Protein AF-A0A974P6S6-F1 (afdb_monomer)

Secondary structure (DSSP, 8-state):
-PPP-PPP-GGG--BTTBPPPPTT-HHHHHHHHHTS----PPPP-

Structure (mmCIF, N/CA/C/O backbone):
data_AF-A0A974P6S6-F1
#
_entry.id   AF-A0A974P6S6-F1
#
loop_
_atom_site.group_PDB
_atom_site.id
_atom_site.type_symbol
_atom_site.label_atom_id
_atom_site.label_alt_id
_atom_site.label_comp_id
_atom_site.label_asym_id
_atom_site.label_entity_id
_atom_site.label_seq_id
_atom_site.pdbx_PDB_ins_code
_atom_site.Cartn_x
_atom_site.Cartn_y
_atom_site.Cartn_z
_atom_site.occupancy
_atom_site.B_iso_or_equiv
_atom_site.auth_seq_id
_atom_site.auth_comp_id
_atom_site.auth_asym_id
_atom_site.auth_atom_id
_atom_site.pdbx_PDB_model_num
ATOM 1 N N . MET A 1 1 ? 34.187 1.523 -11.845 1.00 55.94 1 MET A N 1
ATOM 2 C CA . MET A 1 1 ? 33.034 0.695 -12.259 1.00 55.94 1 MET A CA 1
ATOM 3 C C . MET A 1 1 ? 32.025 0.694 -11.125 1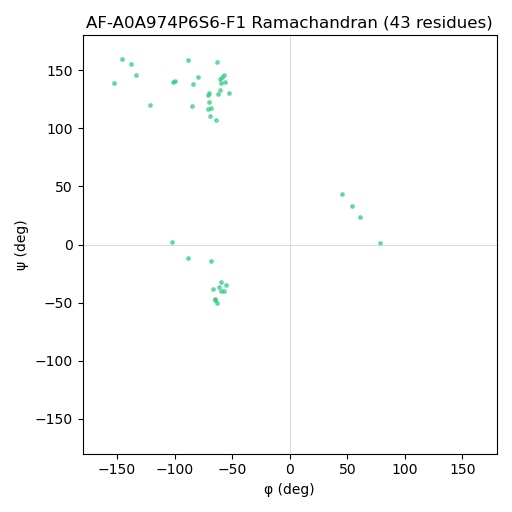.00 55.94 1 MET A C 1
ATOM 5 O O . MET A 1 1 ? 32.385 0.264 -10.039 1.00 55.94 1 MET A O 1
ATOM 9 N N . GLY A 1 2 ? 30.829 1.249 -11.337 1.00 72.81 2 GLY A N 1
ATOM 10 C CA . GLY A 1 2 ? 29.742 1.200 -10.353 1.00 72.81 2 GLY A CA 1
ATOM 11 C C . GLY A 1 2 ? 29.039 -0.154 -10.404 1.00 72.81 2 GLY A C 1
ATOM 12 O O . GLY A 1 2 ? 28.921 -0.740 -11.478 1.00 72.81 2 GLY A O 1
ATOM 13 N N . ILE A 1 3 ? 28.607 -0.667 -9.254 1.00 76.75 3 ILE A N 1
ATOM 14 C CA . ILE A 1 3 ? 27.797 -1.887 -9.190 1.00 76.75 3 ILE A CA 1
ATOM 15 C C . ILE A 1 3 ? 26.479 -1.611 -9.933 1.00 76.75 3 ILE A C 1
ATOM 17 O O . ILE A 1 3 ? 25.854 -0.585 -9.658 1.00 76.75 3 ILE A O 1
ATOM 21 N N . PRO A 1 4 ? 26.049 -2.462 -10.882 1.00 76.31 4 PRO A N 1
ATOM 22 C CA . PRO A 1 4 ? 24.780 -2.255 -11.564 1.00 76.31 4 PRO A CA 1
ATOM 23 C C . PRO A 1 4 ? 23.635 -2.271 -10.546 1.00 76.31 4 PRO A C 1
ATOM 25 O O . PRO A 1 4 ? 23.559 -3.162 -9.699 1.00 76.31 4 PRO A O 1
ATOM 28 N N . HIS A 1 5 ? 22.735 -1.290 -10.634 1.00 73.25 5 HIS A N 1
ATOM 29 C CA . HIS A 1 5 ? 21.512 -1.279 -9.837 1.00 73.25 5 HIS A CA 1
ATOM 30 C C . HIS A 1 5 ? 20.650 -2.480 -10.235 1.00 73.25 5 HIS A C 1
ATOM 32 O O . HIS A 1 5 ? 20.072 -2.514 -11.323 1.00 73.25 5 HIS A O 1
ATOM 38 N N . ARG A 1 6 ? 20.584 -3.488 -9.360 1.00 75.00 6 ARG A N 1
ATOM 39 C CA . ARG A 1 6 ? 19.679 -4.623 -9.523 1.00 75.00 6 ARG A CA 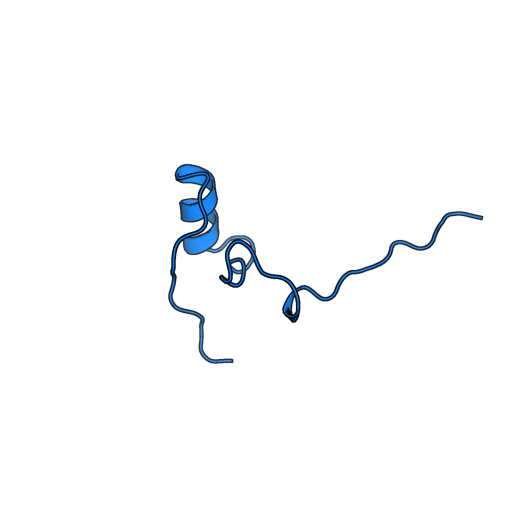1
ATOM 40 C C . ARG A 1 6 ? 18.253 -4.104 -9.349 1.00 75.00 6 ARG A C 1
ATOM 42 O O . ARG A 1 6 ? 17.919 -3.581 -8.293 1.00 75.00 6 ARG A O 1
ATOM 49 N N . ARG A 1 7 ? 17.432 -4.202 -10.397 1.00 74.44 7 ARG A N 1
ATOM 50 C CA . ARG A 1 7 ? 15.978 -4.080 -10.253 1.00 74.44 7 ARG A CA 1
ATOM 51 C C . ARG A 1 7 ? 15.440 -5.447 -9.874 1.00 74.44 7 ARG A C 1
ATOM 53 O O . ARG A 1 7 ? 15.608 -6.395 -10.639 1.00 74.44 7 ARG A O 1
ATOM 60 N N . ASP A 1 8 ? 14.818 -5.535 -8.711 1.00 80.75 8 ASP A N 1
ATOM 61 C CA . ASP A 1 8 ? 14.116 -6.740 -8.296 1.00 80.75 8 ASP A CA 1
ATOM 62 C C . ASP A 1 8 ? 12.695 -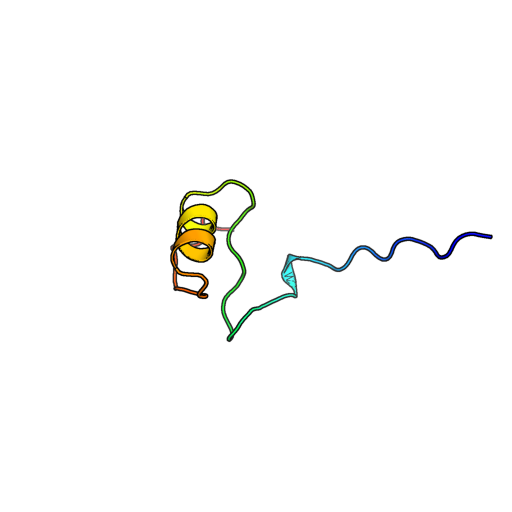6.736 -8.886 1.00 80.75 8 ASP A C 1
ATOM 64 O O . ASP A 1 8 ? 12.046 -5.685 -8.930 1.00 80.75 8 ASP A O 1
ATOM 68 N N . PRO A 1 9 ? 12.204 -7.877 -9.395 1.00 85.19 9 PRO A N 1
ATOM 69 C CA . PRO A 1 9 ? 10.865 -7.966 -9.960 1.00 85.19 9 PRO A CA 1
ATOM 70 C C . PRO A 1 9 ? 9.815 -7.838 -8.850 1.00 85.19 9 PRO A C 1
ATOM 72 O O . PRO A 1 9 ? 9.651 -8.740 -8.030 1.00 85.19 9 PRO A O 1
ATOM 75 N N . PH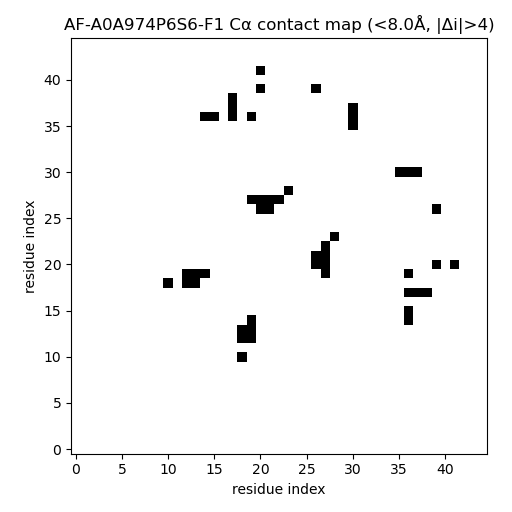E A 1 10 ? 9.083 -6.721 -8.853 1.00 84.06 10 PHE A N 1
ATOM 76 C CA . PHE A 1 10 ? 8.048 -6.414 -7.859 1.00 84.06 10 PHE A CA 1
ATOM 77 C C . PHE A 1 10 ? 6.976 -7.509 -7.764 1.00 84.06 10 PHE A C 1
ATOM 79 O O . PHE A 1 10 ? 6.511 -7.838 -6.678 1.00 84.06 10 PHE A O 1
ATOM 86 N N . ASP A 1 11 ? 6.643 -8.134 -8.892 1.00 83.88 11 ASP A N 1
ATOM 87 C CA . ASP A 1 11 ? 5.587 -9.147 -8.979 1.00 83.88 11 ASP A CA 1
ATOM 88 C C . ASP A 1 11 ? 5.922 -10.458 -8.252 1.00 83.88 11 ASP A C 1
ATOM 90 O O . ASP A 1 11 ? 5.029 -11.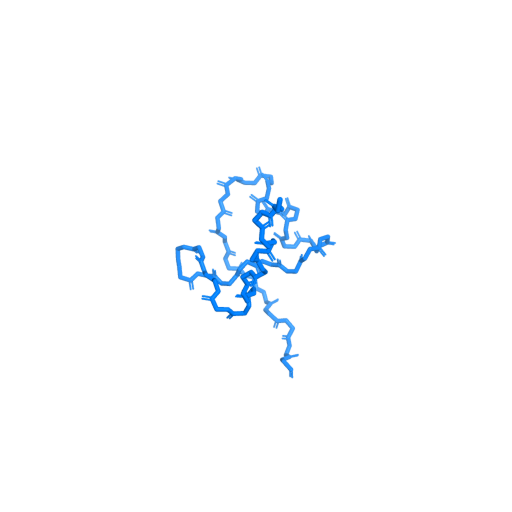268 -8.015 1.00 83.88 11 ASP A O 1
ATOM 94 N N . LEU A 1 12 ? 7.191 -10.670 -7.886 1.00 88.12 12 LEU A N 1
ATOM 95 C CA . LEU A 1 12 ? 7.654 -11.864 -7.169 1.00 88.12 12 LEU A CA 1
ATOM 96 C C . LEU A 1 12 ? 7.886 -11.614 -5.672 1.00 88.12 12 LEU A C 1
ATOM 98 O O . LEU A 1 12 ? 8.327 -12.516 -4.957 1.00 88.12 12 LEU A O 1
ATOM 102 N N . TRP A 1 13 ? 7.605 -10.405 -5.184 1.00 89.19 13 TRP A N 1
ATOM 103 C CA . TRP A 1 13 ? 7.787 -10.034 -3.786 1.00 89.19 13 TRP A CA 1
ATOM 104 C C . TRP A 1 13 ? 6.462 -10.078 -3.012 1.00 89.19 13 TRP A C 1
ATOM 106 O O . TRP A 1 13 ? 5.407 -9.676 -3.498 1.00 89.19 13 TRP A O 1
ATOM 116 N N . SER A 1 14 ? 6.526 -10.562 -1.770 1.00 93.88 14 SER A N 1
ATOM 117 C CA . SER A 1 14 ? 5.412 -10.539 -0.823 1.00 93.88 14 SER A CA 1
ATOM 118 C C . SER A 1 14 ? 5.875 -10.161 0.586 1.00 93.88 14 SER A C 1
ATOM 120 O O . SER A 1 14 ? 7.034 -10.368 0.957 1.00 93.88 14 SER A O 1
ATOM 122 N N . ILE A 1 15 ? 4.952 -9.621 1.386 1.00 95.38 15 ILE A N 1
ATOM 123 C CA . ILE A 1 15 ? 5.128 -9.335 2.815 1.00 95.38 15 ILE A CA 1
ATOM 124 C C . ILE A 1 15 ? 4.045 -10.103 3.569 1.00 95.38 15 ILE A C 1
ATOM 126 O O . ILE A 1 15 ? 2.861 -9.886 3.334 1.00 95.38 15 ILE A O 1
ATOM 130 N N . GLN A 1 16 ? 4.436 -11.014 4.468 1.00 95.31 16 GLN A N 1
ATOM 131 C CA . GLN A 1 16 ? 3.494 -11.875 5.210 1.00 95.31 16 GLN A CA 1
ATOM 132 C C . GLN A 1 16 ? 2.532 -12.654 4.285 1.00 95.31 16 GLN A C 1
ATOM 134 O O . GLN A 1 16 ? 1.376 -12.887 4.624 1.00 95.31 16 GLN A O 1
ATOM 139 N N . GLY A 1 17 ? 3.006 -13.030 3.091 1.00 93.81 17 GLY A N 1
ATOM 140 C CA . GLY A 1 17 ? 2.210 -13.727 2.077 1.00 93.81 17 GLY A CA 1
ATOM 141 C C . GLY A 1 17 ? 1.252 -12.838 1.276 1.00 93.81 17 GLY A C 1
ATOM 142 O O . GLY A 1 17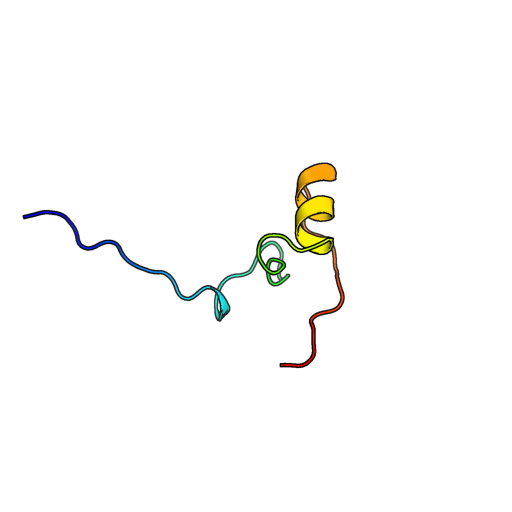 ? 0.552 -13.351 0.408 1.00 93.81 17 GLY A O 1
ATOM 143 N N . LEU A 1 18 ? 1.226 -11.523 1.519 1.00 94.88 18 LEU A N 1
ATOM 144 C CA . LEU A 1 18 ? 0.418 -10.560 0.769 1.00 94.88 18 LEU A CA 1
ATOM 145 C C . LEU A 1 18 ? 1.279 -9.805 -0.248 1.00 94.88 18 LEU A C 1
ATOM 147 O O . LEU A 1 18 ? 2.408 -9.405 0.052 1.00 94.88 18 LEU A O 1
ATOM 151 N N . ARG A 1 19 ? 0.737 -9.580 -1.449 1.00 93.38 19 ARG A N 1
ATOM 152 C CA . ARG A 1 19 ? 1.366 -8.709 -2.448 1.00 93.38 19 ARG A CA 1
ATOM 153 C C . ARG A 1 19 ? 1.280 -7.259 -1.966 1.00 93.38 19 ARG A C 1
ATOM 155 O O . ARG A 1 19 ? 0.178 -6.838 -1.616 1.00 93.38 19 ARG A O 1
ATOM 162 N N . PRO A 1 20 ? 2.373 -6.485 -1.957 1.00 94.69 20 PRO A N 1
ATOM 163 C CA . PRO A 1 20 ? 2.305 -5.075 -1.601 1.00 94.69 20 PRO A CA 1
ATOM 164 C C . PRO A 1 20 ? 1.382 -4.303 -2.553 1.00 94.69 20 PRO A C 1
ATOM 166 O O . PRO A 1 20 ? 1.359 -4.615 -3.748 1.00 94.69 20 PRO A O 1
ATOM 169 N N . PRO A 1 21 ? 0.613 -3.328 -2.043 1.00 94.69 21 PRO A N 1
ATOM 170 C CA . PRO A 1 21 ? -0.279 -2.524 -2.866 1.00 94.69 21 PRO A CA 1
ATOM 171 C C . PRO A 1 21 ? 0.484 -1.701 -3.912 1.00 94.69 21 PRO A C 1
ATOM 173 O O . PRO A 1 21 ? 1.672 -1.420 -3.732 1.00 94.69 21 PRO A O 1
ATOM 176 N N . PRO A 1 22 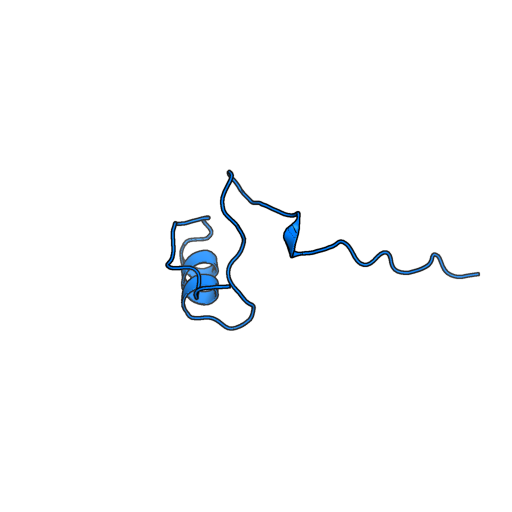? -0.180 -1.300 -5.014 1.00 92.75 22 PRO A N 1
ATOM 177 C CA . PRO A 1 22 ? 0.404 -0.373 -5.975 1.00 92.75 22 PRO A CA 1
ATOM 178 C C . PRO A 1 22 ? 0.816 0.941 -5.304 1.00 92.75 22 PRO A C 1
ATOM 180 O O . PRO A 1 22 ? 0.127 1.428 -4.403 1.00 92.75 22 PRO A O 1
ATOM 183 N N . ALA A 1 23 ? 1.906 1.535 -5.787 1.00 92.50 23 ALA A N 1
ATOM 184 C CA . ALA A 1 23 ? 2.391 2.815 -5.284 1.00 92.50 23 ALA A CA 1
ATOM 185 C C . ALA A 1 23 ? 1.336 3.921 -5.448 1.00 92.50 23 ALA A C 1
ATOM 187 O O . ALA A 1 23 ? 0.705 4.034 -6.504 1.00 92.50 23 ALA A O 1
ATOM 188 N N . ASN A 1 24 ? 1.199 4.771 -4.431 1.00 94.56 24 ASN A N 1
ATOM 189 C CA . ASN A 1 24 ? 0.222 5.859 -4.328 1.00 94.56 24 ASN A CA 1
ATOM 190 C C . ASN A 1 24 ? -1.250 5.406 -4.352 1.00 94.56 24 ASN A C 1
ATOM 192 O O . ASN A 1 24 ? -2.127 6.187 -4.722 1.00 94.56 24 ASN A O 1
ATOM 196 N N . SER A 1 25 ? -1.537 4.154 -3.987 1.00 94.94 25 SER A N 1
ATOM 197 C CA . SER A 1 25 ? -2.914 3.667 -3.835 1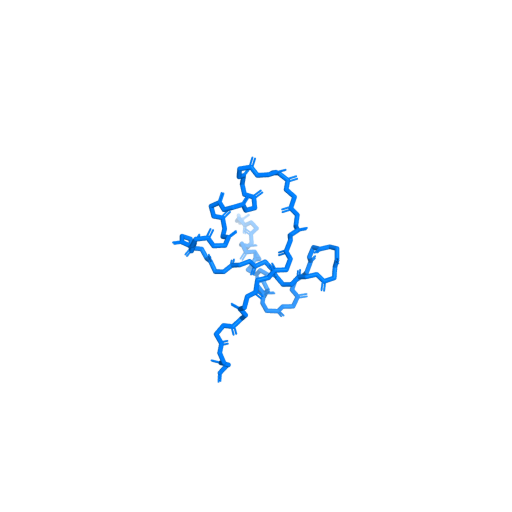.00 94.94 25 SER A CA 1
ATOM 198 C C . SER A 1 25 ? -3.456 3.898 -2.421 1.00 94.94 25 SER A C 1
ATOM 200 O O . SER A 1 25 ? -2.699 3.982 -1.452 1.00 94.94 25 SER A O 1
ATOM 202 N N . ASP A 1 26 ? -4.783 3.908 -2.275 1.00 96.38 26 ASP A N 1
ATOM 203 C CA . ASP A 1 26 ? -5.437 3.996 -0.959 1.00 96.38 26 ASP A CA 1
ATOM 204 C C . ASP A 1 26 ? -5.049 2.826 -0.038 1.00 96.38 26 ASP A C 1
ATOM 206 O O . ASP A 1 26 ? -4.928 2.979 1.180 1.00 96.38 26 ASP A O 1
ATOM 210 N N . ALA A 1 27 ? -4.797 1.650 -0.622 1.00 96.25 27 ALA A N 1
ATOM 211 C CA . ALA A 1 27 ? -4.312 0.483 0.106 1.00 96.25 27 ALA A CA 1
ATOM 212 C C . ALA A 1 27 ? -2.890 0.698 0.659 1.00 96.25 27 ALA A C 1
ATOM 214 O O . ALA A 1 27 ? -2.619 0.308 1.796 1.00 96.25 27 ALA A O 1
ATOM 215 N N . GLU A 1 28 ? -2.003 1.364 -0.091 1.00 96.50 28 GLU A N 1
ATOM 216 C CA . GLU A 1 28 ? -0.670 1.747 0.396 1.00 96.50 28 GLU A CA 1
ATOM 217 C C . GLU A 1 28 ? -0.773 2.753 1.547 1.00 96.50 28 GLU A C 1
ATOM 219 O O . GLU A 1 28 ? -0.165 2.546 2.600 1.00 96.50 28 GLU A O 1
ATOM 224 N N . ALA A 1 29 ? -1.601 3.791 1.395 1.00 97.69 29 ALA A N 1
ATOM 225 C CA . ALA A 1 29 ? -1.824 4.781 2.448 1.00 97.69 29 ALA A CA 1
ATOM 226 C C . ALA A 1 29 ? -2.316 4.127 3.753 1.00 97.69 29 ALA A C 1
ATOM 228 O O . ALA A 1 29 ? -1.849 4.466 4.845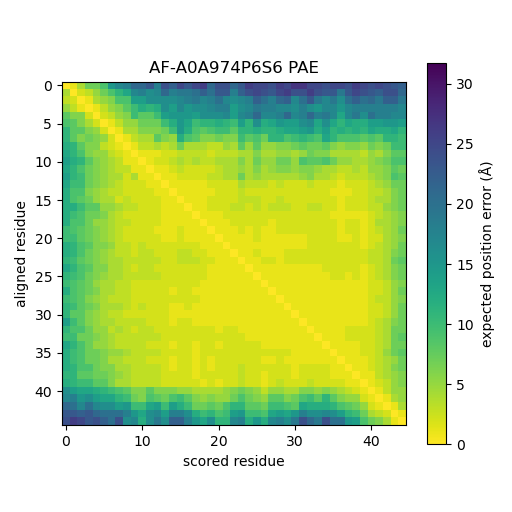 1.00 97.69 29 ALA A O 1
ATOM 229 N N . ARG A 1 30 ? -3.203 3.129 3.646 1.00 97.19 30 ARG A N 1
ATOM 230 C CA . ARG A 1 30 ? -3.665 2.341 4.792 1.00 97.19 30 ARG A CA 1
ATOM 231 C C . ARG A 1 30 ? -2.543 1.519 5.430 1.00 97.19 30 ARG A C 1
ATOM 233 O O . ARG A 1 30 ? -2.399 1.556 6.651 1.00 97.19 30 ARG A O 1
ATOM 240 N N . TRP A 1 31 ? -1.743 0.803 4.637 1.00 97.62 31 TRP A N 1
ATOM 241 C CA . TRP A 1 31 ? -0.610 0.018 5.150 1.00 97.62 31 TRP A CA 1
ATOM 242 C C . TRP A 1 31 ? 0.406 0.893 5.885 1.00 97.62 31 TRP A C 1
ATOM 244 O O . TRP A 1 31 ? 0.906 0.486 6.934 1.00 97.62 31 TRP A O 1
ATOM 254 N N . ILE A 1 32 ? 0.675 2.097 5.369 1.00 98.12 32 ILE A N 1
ATOM 255 C CA . ILE A 1 32 ? 1.542 3.090 6.015 1.00 98.12 32 ILE A CA 1
ATOM 256 C C . ILE A 1 32 ? 0.942 3.528 7.354 1.00 98.12 32 ILE A C 1
ATOM 258 O O . ILE A 1 32 ? 1.627 3.476 8.374 1.00 98.12 32 ILE A O 1
ATOM 262 N N . SER A 1 33 ? -0.338 3.918 7.370 1.00 98.38 33 SER A N 1
ATOM 263 C CA . SER A 1 33 ? -1.013 4.385 8.588 1.00 98.38 33 SER A CA 1
ATOM 264 C C . SER A 1 33 ? -1.082 3.318 9.684 1.00 98.38 33 SER A C 1
ATOM 266 O O . SER A 1 33 ? -1.002 3.652 10.864 1.00 98.38 33 SER A O 1
ATOM 268 N N . GLU A 1 34 ? -1.273 2.052 9.316 1.00 97.88 34 GLU A N 1
ATOM 269 C CA . GLU A 1 34 ? -1.356 0.932 10.262 1.00 97.88 34 GLU A CA 1
ATOM 270 C C . GLU A 1 34 ? 0.023 0.322 10.581 1.00 97.88 34 GLU A C 1
ATOM 272 O O . GLU A 1 34 ? 0.134 -0.488 11.502 1.00 97.88 34 GLU A O 1
ATOM 277 N N . ASN A 1 35 ? 1.064 0.684 9.816 1.00 97.56 35 ASN A N 1
ATOM 278 C CA . ASN A 1 35 ? 2.378 0.033 9.789 1.00 97.56 35 ASN A CA 1
ATOM 279 C C . ASN A 1 35 ? 2.271 -1.505 9.725 1.00 97.56 35 ASN A C 1
ATOM 281 O O . ASN A 1 35 ? 2.932 -2.244 10.463 1.00 97.56 35 ASN A O 1
ATOM 285 N N . LYS A 1 36 ? 1.357 -1.996 8.883 1.00 97.38 36 LYS A N 1
ATOM 286 C CA . LYS A 1 36 ? 0.965 -3.406 8.854 1.00 97.38 36 LYS A CA 1
ATOM 287 C C . LYS A 1 36 ? 0.475 -3.816 7.469 1.00 97.38 36 LYS A C 1
ATOM 289 O O . LYS A 1 36 ? -0.311 -3.114 6.846 1.00 97.38 36 LYS A O 1
ATOM 294 N N . ALA A 1 37 ? 0.876 -5.013 7.041 1.00 96.88 37 ALA A N 1
ATOM 295 C CA . ALA A 1 37 ? 0.299 -5.663 5.872 1.00 96.88 37 ALA A CA 1
ATOM 296 C C . ALA A 1 37 ? -1.144 -6.119 6.161 1.00 96.88 37 ALA A C 1
ATOM 298 O O . ALA A 1 37 ? -1.389 -6.889 7.096 1.00 96.88 37 ALA A O 1
ATOM 299 N N . SER A 1 38 ? -2.097 -5.652 5.357 1.00 95.94 38 SER A N 1
ATOM 300 C CA . SER A 1 38 ? -3.517 -6.005 5.447 1.00 95.94 38 SER A CA 1
ATOM 301 C C . SER A 1 38 ? -4.106 -6.353 4.068 1.00 95.94 38 SER A C 1
ATOM 303 O O . SER A 1 38 ? -3.669 -5.797 3.061 1.00 95.94 38 SER A O 1
ATOM 305 N N . PRO A 1 39 ? -5.066 -7.292 3.970 1.00 95.50 39 PRO A N 1
ATOM 306 C CA . PRO A 1 39 ? -5.692 -7.630 2.689 1.00 95.50 39 PRO A CA 1
ATOM 307 C C . PRO A 1 39 ? -6.379 -6.422 2.030 1.00 95.50 39 PRO A C 1
ATOM 309 O O . PRO A 1 39 ? -6.985 -5.600 2.718 1.00 95.50 39 PRO A O 1
ATOM 312 N N . TYR A 1 40 ? -6.314 -6.350 0.701 1.00 93.00 40 TYR A N 1
ATOM 313 C CA . TYR A 1 40 ? -7.002 -5.368 -0.141 1.00 93.00 40 TYR A CA 1
ATOM 314 C C . TYR A 1 40 ? -7.399 -6.026 -1.468 1.00 93.00 40 TYR A C 1
ATOM 316 O O . TYR A 1 40 ? -6.825 -7.052 -1.845 1.00 93.00 40 TYR A O 1
ATOM 324 N N . ASP A 1 41 ? -8.372 -5.447 -2.169 1.00 88.69 41 ASP A N 1
ATOM 325 C CA . ASP A 1 41 ? -8.762 -5.933 -3.489 1.00 88.69 41 ASP A CA 1
ATOM 326 C C . ASP A 1 41 ? -7.668 -5.613 -4.507 1.00 88.69 41 ASP A C 1
ATOM 328 O O . ASP A 1 41 ? -7.349 -4.452 -4.777 1.00 88.69 41 ASP A O 1
ATOM 332 N N . LEU A 1 42 ? -7.082 -6.663 -5.078 1.00 74.56 42 LEU A N 1
ATOM 333 C CA . LEU A 1 42 ? -6.217 -6.521 -6.239 1.00 74.56 42 LEU A CA 1
ATOM 334 C C . LEU A 1 42 ? -7.106 -6.170 -7.440 1.00 74.56 42 LEU A C 1
ATOM 336 O O . LEU A 1 42 ? -8.076 -6.894 -7.688 1.00 74.56 42 LEU A O 1
ATOM 340 N N . PRO A 1 43 ? -6.803 -5.111 -8.214 1.00 66.69 43 PRO A N 1
ATOM 341 C CA . PRO A 1 43 ? -7.443 -4.953 -9.511 1.00 66.69 43 PRO A CA 1
ATOM 342 C C . PRO A 1 43 ? -7.180 -6.218 -10.338 1.00 66.69 43 PRO A C 1
ATOM 344 O O . PRO A 1 43 ? -6.090 -6.793 -10.264 1.00 66.69 43 PRO A O 1
ATOM 347 N N . ALA A 1 44 ? -8.195 -6.677 -11.078 1.00 58.09 44 ALA A N 1
ATOM 348 C CA . ALA A 1 44 ? -8.043 -7.819 -11.972 1.00 58.09 44 ALA A CA 1
ATOM 349 C C . ALA A 1 44 ? -6.842 -7.577 -12.902 1.00 58.09 44 ALA A C 1
ATOM 351 O O . ALA A 1 44 ? -6.698 -6.478 -13.441 1.00 58.09 44 ALA A O 1
ATOM 352 N N . ALA A 1 45 ? -5.967 -8.582 -12.991 1.00 56.72 45 ALA A N 1
ATOM 353 C CA . ALA A 1 45 ? -4.714 -8.531 -13.742 1.00 56.72 45 ALA A CA 1
ATOM 354 C C . ALA A 1 45 ? -4.929 -8.329 -15.247 1.00 56.72 45 ALA A C 1
ATOM 356 O O . ALA A 1 45 ? -5.933 -8.864 -15.775 1.00 56.72 45 ALA A O 1
#

Solvent-accessible surface area (backbone atoms only — not comparable to full-atom values): 3273 Å² total; per-residue (Å²): 136,80,83,79,84,81,80,75,66,70,92,80,50,63,53,98,86,38,70,73,61,59,89,94,32,74,64,35,56,49,28,62,76,65,73,42,90,71,94,72,88,73,75,86,129

Foldseek 3Di:
DDDDPDDDDLVPDDDPNHRADDPPDPQNVVCVVVVDDDDDDDDDD

InterPro domains:
  IPR014347 Tautomerase/MIF superfamily [G3DSA:3.30.429.10] (3-41)
  IPR028116 Tautomerase, cis-CaaD-like [PF14832] (9-36)

Sequence (45 aa):
MGIPHRRDPFDLWSIQGLRPPPANSDAEARWISENKASPYDLPAA

Mean predicted aligned error: 5.94 Å

Nearest PDB structures (foldseek):
  3c6v-assembly1_C  TM=9.408E-01  e=1.056E-01  Aspergillus fumigatus Af293

pLDDT: mean 87.63, std 11.89, range [55.94, 98.38]

Radius of gyration: 13.34 Å; Cα contacts (8 Å, |Δi|>4): 25; chains: 1; bounding box: 42×20×24 Å

Organism: NCBI:txid2803784